Protein AF-A0A3N0ADJ3-F1 (afdb_monomer_lite)

Structure (mmCIF, N/CA/C/O backbone):
data_AF-A0A3N0ADJ3-F1
#
_entry.id   AF-A0A3N0ADJ3-F1
#
loop_
_atom_site.group_PDB
_atom_site.id
_atom_site.type_symbol
_atom_site.label_atom_id
_atom_site.label_alt_id
_atom_site.label_comp_id
_atom_site.label_asym_id
_atom_site.label_entity_id
_atom_site.label_seq_id
_atom_site.pdbx_PDB_ins_code
_atom_site.Cartn_x
_atom_site.Cartn_y
_atom_site.Cartn_z
_atom_site.occupancy
_atom_site.B_iso_or_equiv
_atom_site.auth_seq_id
_atom_site.auth_comp_id
_atom_site.auth_asym_id
_atom_site.auth_atom_id
_atom_site.pdbx_PDB_model_num
ATOM 1 N N . MET A 1 1 ? 18.148 21.938 -21.156 1.00 48.84 1 MET A N 1
ATOM 2 C CA . MET A 1 1 ? 16.772 21.706 -21.644 1.00 48.84 1 MET A CA 1
ATOM 3 C C . MET A 1 1 ? 16.059 20.821 -20.636 1.00 48.84 1 MET A C 1
ATOM 5 O O . MET A 1 1 ? 16.667 19.831 -20.240 1.00 48.84 1 MET A O 1
ATOM 9 N N . PRO A 1 2 ? 14.859 21.181 -20.150 1.00 51.84 2 PRO A N 1
ATOM 10 C CA . PRO A 1 2 ? 14.118 20.318 -19.236 1.00 51.84 2 PRO A CA 1
ATOM 11 C C . PRO A 1 2 ? 13.759 19.020 -19.970 1.00 51.84 2 PRO A C 1
ATOM 13 O O . PRO A 1 2 ? 13.220 19.065 -21.076 1.00 51.84 2 PRO A O 1
ATOM 16 N N . LYS A 1 3 ? 14.120 17.867 -19.395 1.00 47.81 3 LYS A N 1
ATOM 17 C CA . LYS A 1 3 ? 13.687 16.561 -19.908 1.00 47.81 3 LYS A CA 1
ATOM 18 C C . LYS A 1 3 ? 12.155 16.542 -19.921 1.00 47.81 3 LYS A C 1
ATOM 20 O O . LYS A 1 3 ? 11.534 17.017 -18.972 1.00 47.81 3 LYS A O 1
ATOM 25 N N . SER A 1 4 ? 11.553 16.027 -20.992 1.00 62.50 4 SER A N 1
ATOM 26 C CA . SER A 1 4 ? 10.092 15.911 -21.078 1.00 62.50 4 SER A CA 1
ATOM 27 C C . SER A 1 4 ? 9.553 15.060 -19.916 1.00 62.50 4 SER A C 1
ATOM 29 O O . SER A 1 4 ? 10.235 14.132 -19.476 1.00 62.50 4 SER A O 1
ATOM 31 N N . GLU A 1 5 ? 8.337 15.328 -19.426 1.00 53.88 5 GLU A N 1
ATOM 32 C CA . GLU A 1 5 ? 7.697 14.509 -18.375 1.00 53.88 5 GLU A CA 1
ATOM 33 C C . GLU A 1 5 ? 7.665 13.013 -18.732 1.00 53.88 5 GLU A C 1
ATOM 35 O O . GLU A 1 5 ? 7.802 12.160 -17.857 1.00 53.88 5 GLU A O 1
ATOM 40 N N . ALA A 1 6 ? 7.544 12.682 -20.021 1.00 53.56 6 ALA A N 1
ATOM 41 C CA . ALA A 1 6 ? 7.601 11.308 -20.514 1.00 53.56 6 ALA A CA 1
ATOM 42 C C . ALA A 1 6 ? 8.984 10.662 -20.305 1.00 53.56 6 ALA A C 1
ATOM 44 O O . ALA A 1 6 ? 9.075 9.479 -19.987 1.00 53.56 6 ALA A O 1
ATOM 45 N N . THR A 1 7 ? 10.064 11.438 -20.426 1.00 52.44 7 THR A N 1
ATOM 46 C CA . THR A 1 7 ? 11.433 10.978 -20.150 1.00 52.44 7 THR A CA 1
ATOM 47 C C . THR A 1 7 ? 11.652 10.743 -18.652 1.00 52.44 7 THR A C 1
ATOM 49 O O . THR A 1 7 ? 12.315 9.780 -18.287 1.00 52.44 7 THR A O 1
ATOM 52 N N . LEU A 1 8 ? 11.052 11.565 -17.782 1.00 51.47 8 LEU A N 1
ATOM 53 C CA . LEU A 1 8 ? 11.139 11.404 -16.323 1.00 51.47 8 LEU A CA 1
ATOM 54 C C . LEU A 1 8 ? 10.333 10.203 -15.806 1.00 51.47 8 LEU A C 1
ATOM 56 O O . LEU A 1 8 ? 10.798 9.506 -14.909 1.00 51.47 8 LEU A O 1
ATOM 60 N N . ARG A 1 9 ? 9.172 9.896 -16.401 1.00 51.09 9 ARG A N 1
ATOM 61 C CA . ARG A 1 9 ? 8.432 8.654 -16.093 1.00 51.09 9 ARG A CA 1
ATOM 62 C C . ARG A 1 9 ? 9.225 7.397 -16.452 1.00 51.09 9 ARG A C 1
ATOM 64 O O . ARG A 1 9 ? 9.078 6.383 -15.785 1.00 51.09 9 ARG A O 1
ATOM 71 N N . ASN A 1 10 ? 10.086 7.477 -17.466 1.00 49.97 10 ASN A N 1
ATOM 72 C CA . ASN A 1 10 ? 10.993 6.391 -17.839 1.00 49.97 10 ASN A CA 1
ATOM 73 C C . ASN A 1 10 ? 12.159 6.213 -16.840 1.00 49.97 10 ASN A C 1
ATOM 75 O O . ASN A 1 10 ? 12.770 5.150 -16.806 1.00 49.97 10 ASN A O 1
ATOM 79 N N . GLU A 1 11 ? 12.455 7.231 -16.021 1.00 54.19 11 GLU A N 1
ATOM 80 C CA . GLU A 1 11 ? 13.476 7.195 -14.958 1.00 54.19 11 GLU A CA 1
ATOM 81 C C . GLU A 1 11 ? 12.887 6.886 -13.566 1.00 54.19 11 GLU A C 1
ATOM 83 O O . GLU A 1 11 ? 13.628 6.504 -12.660 1.00 54.19 11 GLU A O 1
ATOM 88 N N . MET A 1 12 ? 11.566 7.015 -13.370 1.00 58.50 12 MET A N 1
ATOM 89 C CA . MET A 1 12 ? 10.911 6.590 -12.130 1.00 58.50 12 MET A CA 1
ATOM 90 C C . MET A 1 12 ? 10.916 5.066 -12.039 1.00 58.50 12 MET A C 1
ATOM 92 O O . MET A 1 12 ? 10.251 4.385 -12.807 1.00 58.50 12 MET A O 1
ATOM 96 N N . LEU A 1 13 ? 11.668 4.544 -11.074 1.00 72.94 13 LEU A N 1
ATOM 97 C CA . LEU A 1 13 ? 11.887 3.111 -10.874 1.00 72.94 13 LEU A CA 1
ATOM 98 C C . LEU A 1 13 ? 10.607 2.356 -10.460 1.00 72.94 13 LEU A C 1
ATOM 100 O O . LEU A 1 13 ? 10.454 1.183 -10.789 1.00 72.94 13 LEU A O 1
ATOM 104 N N . PHE A 1 14 ? 9.681 3.036 -9.776 1.00 80.75 14 PHE A N 1
ATOM 105 C CA . PHE A 1 14 ? 8.466 2.443 -9.218 1.00 80.75 14 PHE A CA 1
ATOM 106 C C . PHE A 1 14 ? 7.285 3.429 -9.244 1.00 80.75 14 PHE A C 1
ATOM 108 O O . PHE A 1 14 ? 7.383 4.549 -8.728 1.00 80.75 14 PHE A O 1
ATOM 115 N N . ASP A 1 15 ? 6.158 3.015 -9.823 1.00 88.25 15 ASP A N 1
ATOM 116 C CA . ASP A 1 15 ? 4.937 3.813 -9.948 1.00 88.25 15 ASP A CA 1
ATOM 117 C C . ASP A 1 15 ? 4.131 3.807 -8.637 1.00 88.25 15 ASP A C 1
ATOM 119 O O . ASP A 1 15 ? 3.282 2.954 -8.366 1.00 88.25 15 ASP A O 1
ATOM 123 N N . SER A 1 16 ? 4.408 4.805 -7.796 1.00 89.88 16 SER A N 1
ATOM 124 C CA . SER A 1 16 ? 3.718 4.985 -6.512 1.00 89.88 16 SER A CA 1
ATOM 125 C C . SER A 1 16 ? 2.246 5.386 -6.671 1.00 89.88 16 SER A C 1
ATOM 127 O O . SER A 1 16 ? 1.451 5.157 -5.759 1.00 89.88 16 SER A O 1
ATOM 129 N N . GLU A 1 17 ? 1.862 5.987 -7.801 1.00 91.81 17 GLU A N 1
ATOM 130 C CA . GLU A 1 17 ? 0.472 6.365 -8.067 1.00 91.81 17 GLU A CA 1
ATOM 131 C C . GLU A 1 17 ? -0.366 5.127 -8.398 1.00 91.81 17 GLU A C 1
ATOM 133 O O . GLU A 1 17 ? -1.450 4.950 -7.829 1.00 91.81 17 GLU A O 1
ATOM 138 N N . MET A 1 18 ? 0.173 4.227 -9.225 1.00 91.38 18 MET A N 1
ATOM 139 C CA . MET A 1 18 ? -0.426 2.922 -9.507 1.00 91.38 18 MET A CA 1
ATOM 140 C C . MET A 1 18 ? -0.582 2.089 -8.232 1.00 91.38 18 MET A C 1
ATOM 142 O O . MET A 1 18 ? -1.676 1.581 -7.954 1.00 91.38 18 MET A O 1
ATOM 146 N N . LEU A 1 19 ? 0.468 2.008 -7.404 1.00 93.25 19 LEU A N 1
ATOM 147 C CA . LEU A 1 19 ? 0.391 1.313 -6.119 1.00 93.25 19 LEU A CA 1
ATOM 148 C C . LEU A 1 19 ? -0.714 1.907 -5.236 1.00 93.25 19 LEU A C 1
ATOM 150 O O . LEU A 1 19 ? -1.562 1.178 -4.721 1.00 93.25 19 LEU A O 1
ATOM 154 N N . GLY A 1 20 ? -0.737 3.233 -5.085 1.00 95.38 20 GLY A N 1
ATOM 155 C CA . GLY A 1 20 ? -1.738 3.918 -4.272 1.00 95.38 20 GLY A CA 1
ATOM 156 C C . GLY A 1 20 ? -3.172 3.656 -4.748 1.00 95.38 20 GLY A C 1
ATOM 157 O O . GLY A 1 20 ? -4.076 3.456 -3.931 1.00 95.38 20 GLY A O 1
ATOM 158 N N . MET A 1 21 ? -3.385 3.584 -6.066 1.00 94.88 21 MET A N 1
ATOM 159 C CA . MET A 1 21 ? -4.673 3.229 -6.662 1.00 94.88 21 MET A CA 1
ATOM 160 C C . MET A 1 21 ? -5.097 1.799 -6.309 1.00 94.88 21 MET A C 1
ATOM 162 O O . MET A 1 21 ? -6.244 1.589 -5.902 1.00 94.88 21 MET A O 1
ATOM 166 N N . LYS A 1 22 ? -4.179 0.832 -6.418 1.00 93.38 22 LYS A N 1
ATOM 167 C CA . LYS A 1 22 ? -4.421 -0.574 -6.062 1.00 93.38 22 LYS A CA 1
ATOM 168 C C . LYS A 1 22 ? -4.746 -0.738 -4.581 1.00 93.38 22 LYS A C 1
ATOM 170 O O . LYS A 1 22 ? -5.745 -1.375 -4.256 1.00 93.38 22 LYS A O 1
ATOM 175 N N . LEU A 1 23 ? -3.973 -0.105 -3.697 1.00 95.31 23 LEU A N 1
ATOM 176 C CA . LEU A 1 23 ? -4.223 -0.132 -2.253 1.00 95.31 23 LEU A CA 1
ATOM 177 C C . LEU A 1 23 ? -5.592 0.459 -1.908 1.00 95.31 23 LEU A C 1
ATOM 179 O O . LEU A 1 23 ? -6.361 -0.155 -1.173 1.00 95.31 23 LEU A O 1
ATOM 183 N N . ARG A 1 24 ? -5.948 1.603 -2.505 1.00 96.25 24 ARG A N 1
ATOM 184 C CA . ARG A 1 24 ? -7.258 2.227 -2.284 1.00 96.25 24 ARG A CA 1
ATOM 185 C C . ARG A 1 24 ? -8.407 1.353 -2.780 1.00 96.25 24 ARG A C 1
ATOM 187 O O . ARG A 1 24 ? -9.466 1.331 -2.154 1.00 96.25 24 ARG A O 1
ATOM 194 N N . ARG A 1 25 ? -8.232 0.670 -3.914 1.00 94.50 25 ARG A N 1
ATOM 195 C CA . ARG A 1 25 ? -9.222 -0.283 -4.429 1.00 94.50 25 ARG A CA 1
ATOM 196 C C . ARG A 1 25 ? -9.393 -1.450 -3.459 1.00 94.50 25 ARG A C 1
ATOM 198 O O . ARG A 1 25 ? -10.507 -1.660 -3.002 1.00 94.50 25 ARG A O 1
ATOM 205 N N . ALA A 1 26 ? -8.300 -2.103 -3.068 1.00 93.62 26 ALA A N 1
ATOM 206 C CA . ALA A 1 26 ? -8.329 -3.215 -2.120 1.00 93.62 26 ALA A CA 1
ATOM 207 C C . ALA A 1 26 ? -8.986 -2.819 -0.786 1.00 93.62 26 ALA A C 1
ATOM 209 O O . ALA A 1 26 ? -9.843 -3.530 -0.269 1.00 93.62 26 ALA A O 1
ATOM 210 N N . ARG A 1 27 ? -8.673 -1.623 -0.274 1.00 95.56 27 ARG A N 1
ATOM 211 C CA . ARG A 1 27 ? -9.324 -1.063 0.913 1.00 95.56 27 ARG A CA 1
ATOM 212 C C . ARG A 1 27 ? -10.849 -0.956 0.752 1.00 95.56 27 ARG A C 1
ATOM 214 O O . ARG A 1 27 ? -11.588 -1.320 1.664 1.00 95.56 27 ARG A O 1
ATOM 221 N N . ARG A 1 28 ? -11.332 -0.446 -0.387 1.00 95.81 28 ARG A N 1
ATOM 222 C CA . ARG A 1 28 ? -12.777 -0.335 -0.665 1.00 95.81 28 ARG A CA 1
ATOM 223 C C . ARG A 1 28 ? -13.441 -1.699 -0.807 1.00 95.81 28 ARG A C 1
ATOM 225 O O . ARG A 1 28 ? -14.552 -1.857 -0.313 1.00 95.81 28 ARG A O 1
ATOM 232 N N . ASP A 1 29 ? -12.760 -2.655 -1.429 1.00 94.69 29 ASP A N 1
ATOM 233 C CA . ASP A 1 29 ? -13.254 -4.024 -1.602 1.00 94.69 29 ASP A CA 1
ATOM 234 C C . ASP A 1 29 ? -13.421 -4.734 -0.240 1.00 94.69 29 ASP A C 1
ATOM 236 O O . ASP A 1 29 ? -14.311 -5.563 -0.073 1.00 94.69 29 ASP A O 1
ATOM 240 N N . LEU A 1 30 ? -12.643 -4.328 0.771 1.00 94.56 30 LEU A N 1
ATOM 241 C CA . LEU A 1 30 ? -12.779 -4.755 2.170 1.00 94.56 30 LEU A CA 1
ATOM 242 C C . LEU A 1 30 ? -13.837 -3.975 2.974 1.00 94.56 30 LEU A C 1
ATOM 244 O O . LEU A 1 30 ? -13.993 -4.209 4.171 1.00 94.56 30 LEU A O 1
ATOM 248 N N . GLY A 1 31 ? -14.544 -3.021 2.363 1.00 96.94 31 GLY A N 1
ATOM 249 C CA . GLY A 1 31 ? -15.553 -2.197 3.042 1.00 96.94 31 GLY A CA 1
ATOM 250 C C . GLY A 1 31 ? -14.986 -1.108 3.964 1.00 96.94 31 GLY A C 1
ATOM 251 O O . GLY A 1 31 ? -15.735 -0.473 4.707 1.00 96.94 31 GLY A O 1
ATOM 252 N N . LEU A 1 32 ? -13.678 -0.846 3.915 1.00 97.31 32 LEU A N 1
ATOM 253 C CA . LEU A 1 32 ? -13.007 0.140 4.764 1.00 97.31 32 LEU A CA 1
ATOM 254 C C . LEU A 1 32 ? -13.135 1.535 4.135 1.00 97.31 32 LEU A C 1
ATOM 256 O O . LEU A 1 32 ? -12.336 1.940 3.289 1.00 97.31 32 LEU A O 1
ATOM 260 N N . SER A 1 33 ? -14.167 2.293 4.501 1.00 94.94 33 SER A N 1
ATOM 261 C CA . SER A 1 33 ? -14.502 3.562 3.834 1.00 94.94 33 SER A CA 1
ATOM 262 C C . SER A 1 33 ? -13.529 4.708 4.145 1.00 94.94 33 SER A C 1
ATOM 264 O O . SER A 1 33 ? -13.284 5.552 3.275 1.00 94.94 33 SER A O 1
ATOM 266 N N . THR A 1 34 ? -12.899 4.709 5.324 1.00 97.75 34 THR A N 1
ATOM 267 C CA . THR A 1 34 ? -12.002 5.781 5.795 1.00 97.75 34 THR A CA 1
ATOM 268 C C . THR A 1 34 ? -10.561 5.312 5.985 1.00 97.75 34 THR A C 1
ATOM 270 O O . THR A 1 34 ? -10.289 4.125 6.177 1.00 97.75 34 THR A O 1
ATOM 273 N N . THR A 1 35 ? -9.614 6.247 5.971 1.00 97.62 35 THR A N 1
ATOM 274 C CA . THR A 1 35 ? -8.197 5.968 6.250 1.00 97.62 35 THR A CA 1
ATOM 275 C C . THR A 1 35 ? -7.951 5.587 7.707 1.00 97.62 35 THR A C 1
ATOM 277 O O . THR A 1 35 ? -7.036 4.825 8.000 1.00 97.62 35 THR A O 1
ATOM 280 N N . GLU A 1 36 ? -8.796 6.053 8.621 1.00 98.25 36 GLU A N 1
ATOM 281 C CA . GLU A 1 36 ? -8.796 5.683 10.037 1.00 98.25 36 GLU A CA 1
ATOM 282 C C . GLU A 1 36 ? -9.195 4.214 10.203 1.00 98.25 36 GLU A C 1
ATOM 284 O O . GLU A 1 36 ? -8.492 3.462 10.875 1.00 98.25 36 GLU A O 1
ATOM 289 N N . SER A 1 37 ? -10.266 3.778 9.525 1.00 98.00 37 SER A N 1
ATOM 290 C CA . SER A 1 37 ? -10.682 2.367 9.533 1.00 98.00 37 SER A CA 1
ATOM 291 C C . SER A 1 37 ? -9.606 1.457 8.941 1.00 98.00 37 SER A C 1
ATOM 293 O O . SER A 1 37 ? -9.348 0.375 9.458 1.00 98.00 37 SER A O 1
ATOM 295 N N . ALA A 1 38 ? -8.907 1.931 7.909 1.00 98.06 38 ALA A N 1
ATOM 296 C CA . ALA A 1 38 ? -7.805 1.215 7.287 1.00 98.06 38 ALA A CA 1
ATOM 297 C C . ALA A 1 38 ? -6.590 1.085 8.205 1.00 98.06 38 ALA A C 1
ATOM 299 O O . ALA A 1 38 ? -6.018 0.007 8.314 1.00 98.06 38 ALA A O 1
ATOM 300 N N . SER A 1 39 ? -6.212 2.178 8.865 1.00 98.44 39 SER A N 1
ATOM 301 C CA . SER A 1 39 ? -5.126 2.214 9.844 1.00 98.44 39 SER A CA 1
ATOM 302 C C . SER A 1 39 ? -5.377 1.224 10.988 1.00 98.44 39 SER A C 1
ATOM 304 O O . SER A 1 39 ? -4.514 0.395 11.282 1.00 98.44 39 SER A O 1
ATOM 306 N N . ALA A 1 40 ? -6.583 1.246 11.564 1.00 98.19 40 ALA A N 1
ATOM 307 C CA . ALA A 1 40 ? -6.988 0.314 12.613 1.00 98.19 40 ALA A CA 1
ATOM 308 C C . ALA A 1 40 ? -6.967 -1.143 12.125 1.00 98.19 40 ALA A C 1
ATOM 310 O O . ALA A 1 40 ? -6.420 -2.012 12.800 1.00 98.19 40 ALA A O 1
ATOM 311 N N . TYR A 1 41 ? -7.493 -1.396 10.926 1.00 97.56 41 TYR A N 1
ATOM 312 C CA . TYR A 1 41 ? -7.526 -2.732 10.336 1.00 97.56 41 TYR A CA 1
ATOM 313 C C . TYR A 1 41 ? -6.122 -3.291 10.056 1.00 97.56 41 TYR A C 1
ATOM 315 O O . TYR A 1 41 ? -5.847 -4.458 10.328 1.00 97.56 41 TYR A O 1
ATOM 323 N N . ILE A 1 42 ? -5.196 -2.462 9.560 1.00 97.62 42 ILE A N 1
ATOM 324 C CA . ILE A 1 42 ? -3.796 -2.864 9.360 1.00 97.62 42 ILE A CA 1
ATOM 325 C C . ILE A 1 42 ? -3.158 -3.250 10.696 1.00 97.62 42 ILE A C 1
ATOM 327 O O . ILE A 1 42 ? -2.509 -4.295 10.777 1.00 97.62 42 ILE A O 1
ATOM 331 N N . PHE A 1 43 ? -3.369 -2.450 11.744 1.00 98.00 43 PHE A N 1
ATOM 332 C CA . PHE A 1 43 ? -2.863 -2.763 13.077 1.00 98.00 43 PHE A CA 1
ATOM 333 C C . PHE A 1 43 ? -3.440 -4.080 13.608 1.00 98.00 43 PHE A C 1
ATOM 335 O O . PHE A 1 43 ? -2.682 -4.933 14.058 1.00 98.00 43 PHE A O 1
ATOM 342 N N . GLU A 1 44 ? -4.749 -4.297 13.485 1.00 96.94 44 GLU A N 1
ATOM 343 C CA . GLU A 1 44 ? -5.399 -5.541 13.913 1.00 96.94 44 GLU A CA 1
ATOM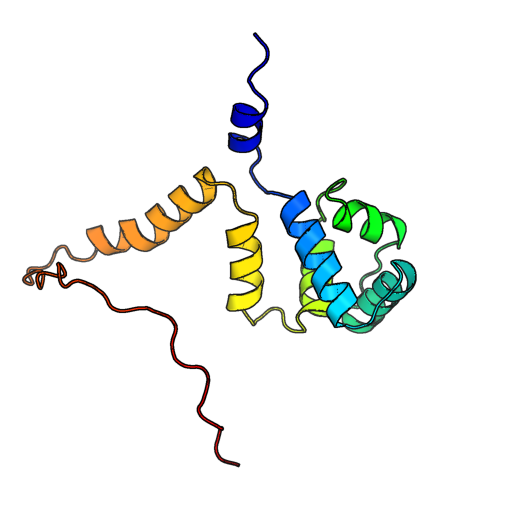 344 C C . GLU A 1 44 ? -4.819 -6.774 13.201 1.00 96.94 44 GLU A C 1
ATOM 346 O O . GLU A 1 44 ? -4.581 -7.805 13.827 1.00 96.94 44 GLU A O 1
ATOM 351 N N . LYS A 1 45 ? -4.552 -6.672 11.893 1.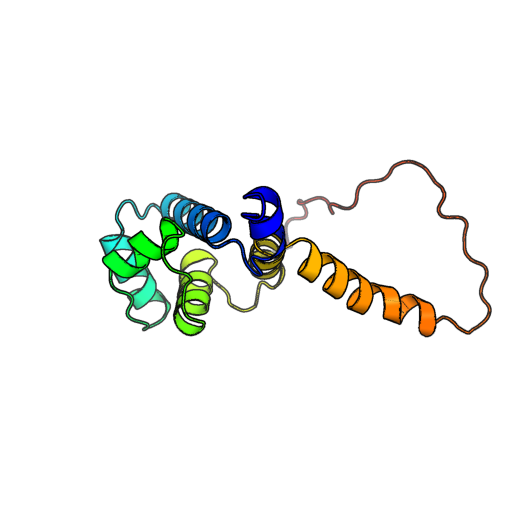00 95.00 45 LYS A N 1
ATOM 352 C CA . LYS A 1 45 ? -4.044 -7.796 11.092 1.00 95.00 45 LYS A CA 1
ATOM 353 C C . LYS A 1 45 ? -2.552 -8.058 11.244 1.00 95.00 45 LYS A C 1
ATOM 355 O O . LYS A 1 45 ? -2.123 -9.183 11.006 1.00 95.00 45 LYS A O 1
ATOM 360 N N . THR A 1 46 ? -1.758 -7.042 11.572 1.00 95.88 46 THR A N 1
ATOM 361 C CA . THR A 1 46 ? -0.290 -7.125 11.449 1.00 95.88 46 THR A CA 1
ATOM 362 C C . THR A 1 46 ? 0.474 -6.728 12.709 1.00 95.88 46 THR A C 1
ATOM 364 O O . THR A 1 46 ? 1.672 -6.980 12.794 1.00 95.88 46 THR A O 1
ATOM 367 N N . GLY A 1 47 ? -0.179 -6.074 13.673 1.00 96.94 47 GLY A N 1
ATOM 368 C CA . GLY A 1 47 ? 0.463 -5.419 14.815 1.00 96.94 47 GLY A CA 1
ATOM 369 C C . GLY A 1 47 ? 1.266 -4.164 14.449 1.00 96.94 47 GLY A C 1
ATOM 370 O O . GLY A 1 47 ? 1.854 -3.537 15.329 1.00 96.94 47 GLY A O 1
ATOM 371 N N . TYR A 1 48 ? 1.311 -3.780 13.168 1.00 97.44 48 TYR A N 1
ATOM 372 C CA . TYR A 1 48 ? 2.090 -2.643 12.692 1.00 97.44 48 TYR A CA 1
ATOM 373 C C . TYR A 1 48 ? 1.248 -1.365 12.645 1.00 97.44 48 TYR A C 1
ATOM 375 O O . TYR A 1 48 ? 0.177 -1.318 12.039 1.00 97.44 48 TYR A O 1
ATOM 383 N N . THR A 1 49 ? 1.756 -0.301 13.265 1.00 97.88 49 THR A N 1
ATOM 384 C CA . THR A 1 49 ? 1.070 0.993 13.328 1.00 97.88 49 THR A CA 1
ATOM 385 C C . THR A 1 49 ? 1.411 1.858 12.118 1.00 97.88 49 THR A C 1
ATOM 387 O O . THR A 1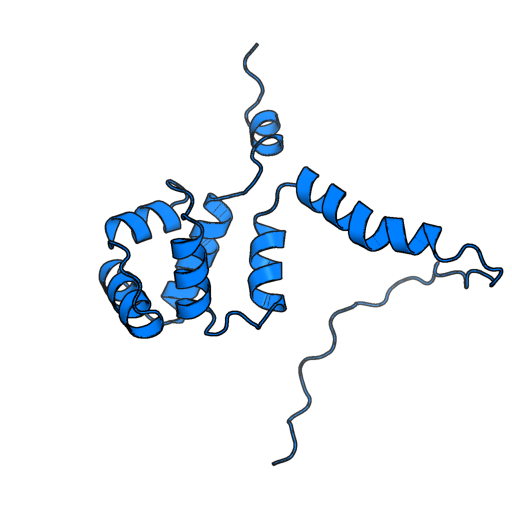 49 ? 2.564 2.236 11.911 1.00 97.88 49 THR A O 1
ATOM 390 N N . ILE A 1 50 ? 0.386 2.249 11.359 1.00 97.69 50 ILE A N 1
ATOM 391 C CA . ILE A 1 50 ? 0.472 3.242 10.279 1.00 97.69 50 ILE A CA 1
ATOM 392 C C . ILE A 1 50 ? -0.542 4.340 10.576 1.00 97.69 50 ILE A C 1
ATOM 394 O O . ILE A 1 50 ? -1.708 4.033 10.803 1.00 97.69 50 ILE A O 1
ATOM 398 N N . SER A 1 51 ? -0.136 5.613 10.573 1.00 98.25 51 SER A N 1
ATOM 399 C CA . SER A 1 51 ? -1.080 6.720 10.776 1.00 98.25 51 SER A CA 1
ATOM 400 C C . SER A 1 51 ? -2.059 6.841 9.604 1.00 98.25 51 SER A C 1
ATOM 402 O O . SER A 1 51 ? -1.701 6.559 8.459 1.00 98.25 51 SER A O 1
ATOM 404 N N . SER A 1 52 ? -3.286 7.304 9.858 1.00 98.00 52 SER A N 1
ATOM 405 C CA . SER A 1 52 ? -4.279 7.494 8.790 1.00 98.00 52 SER A CA 1
ATOM 406 C C . SER A 1 52 ? -3.812 8.493 7.722 1.00 98.00 52 SER A C 1
ATOM 408 O O . SER A 1 52 ? -4.040 8.270 6.536 1.00 98.00 52 SER A O 1
ATOM 410 N N . ASP A 1 53 ? -3.064 9.530 8.111 1.00 98.31 53 ASP A N 1
ATOM 411 C CA . ASP A 1 53 ? -2.415 10.460 7.179 1.00 98.31 53 ASP A CA 1
ATOM 412 C C . ASP A 1 53 ? -1.356 9.775 6.293 1.00 98.31 53 ASP A C 1
ATOM 414 O O . ASP A 1 53 ? -1.282 10.041 5.092 1.00 98.31 53 ASP A O 1
ATOM 418 N N . ALA A 1 54 ? -0.562 8.849 6.844 1.00 98.06 54 ALA A N 1
ATOM 419 C CA . ALA A 1 54 ? 0.381 8.074 6.041 1.00 98.06 54 ALA A CA 1
ATOM 420 C C . ALA A 1 54 ? -0.358 7.162 5.051 1.00 98.06 54 ALA A C 1
ATOM 422 O O . ALA A 1 54 ? 0.003 7.138 3.875 1.00 98.06 54 ALA A O 1
ATOM 423 N N . VAL A 1 55 ? -1.432 6.485 5.486 1.00 98.06 55 VAL A N 1
ATOM 424 C CA . VAL A 1 55 ? -2.303 5.707 4.585 1.00 98.06 55 VAL A CA 1
ATOM 425 C C . VAL A 1 55 ? -2.835 6.601 3.464 1.00 98.06 55 VAL A C 1
ATOM 427 O O . VAL A 1 55 ? -2.707 6.255 2.293 1.00 98.06 55 VAL A O 1
ATOM 430 N N . TYR A 1 56 ? -3.358 7.784 3.795 1.00 98.12 56 TYR A N 1
ATOM 431 C CA . TYR A 1 56 ? -3.863 8.743 2.815 1.00 98.12 56 TYR A CA 1
ATOM 432 C C . TYR A 1 56 ? -2.796 9.151 1.789 1.00 98.12 56 TYR A C 1
ATOM 434 O O . TYR A 1 56 ? -3.033 9.082 0.580 1.00 98.12 56 TYR A O 1
ATOM 442 N N . ARG A 1 57 ? -1.607 9.562 2.245 1.00 98.12 57 ARG A N 1
ATOM 443 C CA . ARG A 1 57 ? -0.519 10.007 1.359 1.00 98.12 57 ARG A CA 1
ATOM 444 C C . ARG A 1 57 ? -0.014 8.889 0.452 1.00 98.12 57 ARG A C 1
ATOM 446 O O . ARG A 1 57 ? 0.225 9.151 -0.729 1.00 98.12 57 ARG A O 1
ATOM 453 N N . ILE A 1 58 ? 0.094 7.669 0.975 1.00 97.56 58 ILE A N 1
ATOM 454 C CA . ILE A 1 58 ? 0.485 6.480 0.207 1.00 97.56 58 ILE A CA 1
ATOM 455 C C . ILE A 1 58 ? -0.579 6.148 -0.839 1.00 97.56 58 ILE A C 1
ATOM 457 O O . ILE A 1 58 ? -0.268 6.041 -2.022 1.00 97.56 58 ILE A O 1
ATOM 461 N N . GLU A 1 59 ? -1.857 6.099 -0.457 1.00 97.00 59 GLU A N 1
ATOM 462 C CA . GLU A 1 59 ? -2.950 5.841 -1.400 1.00 97.00 59 GLU A CA 1
ATOM 463 C C . GLU A 1 59 ? -3.057 6.900 -2.501 1.00 97.00 59 GLU A C 1
ATOM 465 O O . GLU A 1 59 ? -3.546 6.609 -3.591 1.00 97.00 59 GLU A O 1
ATOM 470 N N . ARG A 1 60 ? -2.654 8.148 -2.242 1.00 96.56 60 ARG A N 1
ATOM 471 C CA . ARG A 1 60 ? -2.621 9.234 -3.238 1.00 96.56 60 ARG A CA 1
ATOM 472 C C . ARG A 1 60 ? -1.351 9.232 -4.100 1.00 96.56 60 ARG A C 1
ATOM 474 O O . ARG A 1 60 ? -1.208 10.147 -4.908 1.00 96.56 60 ARG A O 1
ATOM 481 N N . GLY A 1 61 ? -0.432 8.284 -3.900 1.00 94.12 61 GLY A N 1
ATOM 482 C CA . GLY A 1 61 ? 0.866 8.248 -4.578 1.00 94.12 61 GLY A CA 1
ATOM 483 C C . GLY A 1 61 ? 1.775 9.431 -4.229 1.00 94.12 61 GLY A C 1
ATOM 484 O O . GLY A 1 61 ? 2.708 9.733 -4.964 1.00 94.12 61 GLY A O 1
ATOM 485 N N . LYS A 1 62 ? 1.491 10.150 -3.133 1.00 95.06 62 LYS A N 1
ATOM 486 C CA . LYS A 1 62 ? 2.278 11.313 -2.681 1.00 95.06 62 LYS A CA 1
ATOM 487 C C . LYS A 1 62 ? 3.484 10.914 -1.844 1.00 95.06 62 LYS A C 1
ATOM 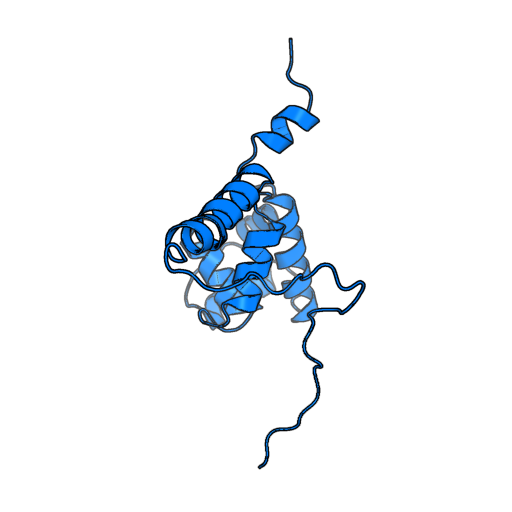489 O O . LYS A 1 62 ? 4.402 11.711 -1.686 1.00 95.06 62 LYS A O 1
ATOM 494 N N . GLN A 1 63 ? 3.460 9.702 -1.305 1.00 93.19 63 GLN A N 1
ATOM 495 C CA . GLN A 1 63 ? 4.537 9.122 -0.526 1.00 93.19 63 GLN A CA 1
ATOM 496 C C . GLN A 1 63 ? 4.674 7.641 -0.905 1.00 93.19 63 GLN A C 1
ATOM 498 O O . GLN A 1 63 ? 3.675 6.926 -0.835 1.00 93.19 63 GLN A O 1
ATOM 503 N N . PRO A 1 64 ? 5.872 7.152 -1.267 1.00 91.69 64 PRO A N 1
ATOM 504 C CA . PRO A 1 64 ? 6.099 5.718 -1.374 1.00 91.69 64 PRO A CA 1
ATOM 505 C C . PRO A 1 64 ? 6.056 5.084 0.028 1.00 91.69 64 PRO A C 1
ATOM 507 O O . PRO A 1 64 ? 6.555 5.686 0.987 1.00 91.69 64 PRO A O 1
ATOM 510 N N . PRO A 1 65 ? 5.476 3.884 0.189 1.00 94.38 65 PRO A N 1
ATOM 511 C CA . PRO A 1 65 ? 5.542 3.187 1.464 1.00 94.38 65 PRO A CA 1
ATOM 512 C C . PRO A 1 65 ? 6.987 2.782 1.775 1.00 94.38 65 PRO A C 1
ATOM 514 O O . PRO A 1 65 ? 7.760 2.433 0.882 1.00 94.38 65 PRO A O 1
ATOM 517 N N . SER A 1 66 ? 7.345 2.770 3.056 1.00 95.00 66 SER A N 1
ATOM 518 C CA . SER A 1 66 ? 8.531 2.039 3.499 1.00 95.00 66 SER A CA 1
ATOM 519 C C . SER A 1 66 ? 8.325 0.531 3.315 1.00 95.00 66 SER A C 1
ATOM 521 O O . SER A 1 66 ? 7.192 0.051 3.242 1.00 95.00 66 SER A O 1
ATOM 523 N N . THR A 1 67 ? 9.407 -0.248 3.290 1.00 92.06 67 THR A N 1
ATOM 524 C CA . THR A 1 67 ? 9.317 -1.711 3.163 1.00 92.06 67 THR A CA 1
ATOM 525 C C . THR A 1 67 ? 8.401 -2.353 4.222 1.00 92.06 67 THR A C 1
ATOM 527 O O . THR A 1 67 ? 7.524 -3.129 3.838 1.00 92.06 67 THR A O 1
ATOM 530 N N . PRO A 1 68 ? 8.484 -2.004 5.526 1.00 95.25 68 PRO A N 1
ATOM 531 C CA . PRO A 1 68 ? 7.537 -2.522 6.517 1.00 95.25 68 PRO A CA 1
ATOM 532 C C . PRO A 1 68 ? 6.081 -2.122 6.245 1.00 95.25 68 PRO A C 1
ATOM 534 O O . PRO A 1 68 ? 5.183 -2.943 6.410 1.00 95.25 68 PRO A O 1
ATOM 537 N N . GLN A 1 69 ? 5.836 -0.887 5.790 1.00 96.00 69 GLN A N 1
ATOM 538 C CA . GLN A 1 69 ? 4.488 -0.429 5.436 1.00 96.00 69 GLN A CA 1
ATOM 539 C C . GLN A 1 69 ? 3.924 -1.229 4.264 1.00 96.00 69 GLN A C 1
ATOM 541 O O . GLN A 1 69 ? 2.771 -1.648 4.311 1.00 96.00 69 GLN A O 1
ATOM 546 N N . PHE A 1 70 ? 4.736 -1.474 3.235 1.00 93.38 70 PHE A N 1
ATOM 547 C CA . PHE A 1 70 ? 4.337 -2.270 2.080 1.00 93.38 70 PHE A CA 1
ATOM 548 C C . PHE A 1 70 ? 3.923 -3.689 2.490 1.00 93.38 70 PHE A C 1
ATOM 550 O O . PHE A 1 70 ? 2.840 -4.138 2.116 1.00 93.38 70 PHE A O 1
ATOM 557 N N . PHE A 1 71 ? 4.718 -4.368 3.323 1.00 92.25 71 PHE A N 1
ATOM 558 C CA . PHE A 1 71 ? 4.355 -5.696 3.825 1.00 92.25 71 PHE A CA 1
ATOM 559 C C . PHE A 1 71 ? 3.109 -5.679 4.707 1.00 92.25 71 PHE A C 1
ATOM 561 O O . PHE A 1 71 ? 2.282 -6.584 4.598 1.00 92.25 71 PHE A O 1
ATOM 568 N N . ALA A 1 72 ? 2.936 -4.648 5.535 1.00 95.12 72 ALA A N 1
ATOM 569 C CA . ALA A 1 72 ? 1.739 -4.498 6.352 1.00 95.12 72 ALA A CA 1
ATOM 570 C C . ALA A 1 72 ? 0.477 -4.343 5.485 1.00 95.12 72 ALA A C 1
ATOM 572 O O . ALA A 1 72 ? -0.526 -5.006 5.745 1.00 95.12 72 ALA A O 1
ATOM 573 N N . PHE A 1 73 ? 0.537 -3.547 4.411 1.00 94.62 73 PHE A N 1
ATOM 574 C CA . PHE A 1 73 ? -0.543 -3.474 3.425 1.00 94.62 73 PHE A CA 1
ATOM 575 C C . PHE A 1 73 ? -0.789 -4.820 2.748 1.00 94.62 73 PHE A C 1
ATOM 577 O O . PHE A 1 73 ? -1.941 -5.235 2.641 1.00 94.62 73 PHE A O 1
ATOM 584 N N . CYS A 1 74 ? 0.269 -5.519 2.326 1.00 91.00 74 CYS A N 1
ATOM 585 C CA . CYS A 1 74 ? 0.117 -6.796 1.636 1.00 91.00 74 CYS A CA 1
ATOM 586 C C . CYS A 1 74 ? -0.569 -7.845 2.520 1.00 91.00 74 CYS A C 1
ATOM 588 O O . CYS A 1 74 ? -1.529 -8.492 2.104 1.00 91.00 74 CYS A O 1
ATOM 590 N N . LEU A 1 75 ? -0.123 -7.958 3.772 1.00 91.31 75 LEU A N 1
ATOM 591 C CA . LEU A 1 75 ? -0.720 -8.833 4.775 1.00 91.31 75 LEU A CA 1
ATOM 592 C C . LEU A 1 75 ? -2.169 -8.463 5.082 1.00 91.31 75 LEU A C 1
ATOM 594 O O . LEU A 1 75 ? -3.032 -9.338 5.093 1.00 91.31 75 LEU A O 1
ATOM 598 N N . ALA A 1 76 ? -2.438 -7.184 5.342 1.00 93.62 76 ALA A N 1
ATOM 599 C CA . ALA A 1 76 ? -3.765 -6.745 5.742 1.00 93.62 76 ALA A CA 1
ATOM 600 C C . ALA A 1 76 ? -4.775 -6.895 4.597 1.00 93.62 76 ALA A C 1
ATOM 602 O O . ALA A 1 76 ? -5.883 -7.382 4.822 1.00 93.62 76 ALA A O 1
ATOM 603 N N . TYR A 1 77 ? -4.411 -6.479 3.380 1.00 92.25 77 TYR A N 1
ATOM 604 C CA . TYR A 1 77 ? -5.370 -6.350 2.282 1.00 92.25 77 TYR A CA 1
ATOM 605 C C . TYR A 1 77 ? -5.516 -7.609 1.433 1.00 92.25 77 TYR A C 1
ATOM 607 O O . TYR A 1 77 ? -6.610 -7.880 0.946 1.00 92.25 77 TYR A O 1
ATOM 615 N N . PHE A 1 78 ? -4.447 -8.390 1.292 1.00 87.00 78 PHE A N 1
ATOM 616 C CA . PHE A 1 78 ? -4.431 -9.599 0.460 1.00 87.00 78 PHE A CA 1
ATOM 617 C C . PHE A 1 78 ? -4.317 -10.882 1.302 1.00 87.00 78 PHE A C 1
ATOM 619 O O . PHE A 1 78 ? -4.405 -12.000 0.801 1.00 87.00 78 PHE A O 1
ATOM 626 N N . GLY A 1 79 ? -4.176 -10.739 2.623 1.00 77.75 79 GLY A N 1
ATOM 627 C CA . GLY A 1 79 ? -4.361 -11.813 3.594 1.00 77.75 79 GLY A CA 1
ATOM 628 C C . GLY A 1 79 ? -3.218 -12.823 3.702 1.00 77.75 79 GLY A C 1
ATOM 629 O O . GLY A 1 79 ? -3.294 -13.679 4.583 1.00 77.75 79 GLY A O 1
ATOM 630 N N . ARG A 1 80 ? -2.179 -12.780 2.849 1.00 69.12 80 ARG A N 1
ATOM 631 C CA . ARG A 1 80 ? -1.033 -13.718 2.874 1.00 69.12 80 ARG A CA 1
ATOM 632 C C . ARG A 1 80 ? 0.243 -13.089 2.290 1.00 69.12 80 ARG A C 1
ATOM 634 O O . ARG A 1 80 ? 0.190 -12.506 1.217 1.00 69.12 80 ARG A O 1
ATOM 641 N N . LEU A 1 81 ? 1.401 -13.290 2.936 1.00 62.81 81 LEU A N 1
ATOM 642 C CA . LEU A 1 81 ? 2.731 -12.947 2.371 1.00 62.81 81 LEU A CA 1
ATOM 643 C C . LEU A 1 81 ? 3.173 -13.904 1.252 1.00 62.81 81 LEU A C 1
ATOM 645 O O . LEU A 1 81 ? 4.102 -13.621 0.512 1.00 62.81 81 LEU A O 1
ATOM 649 N N . ASN A 1 82 ? 2.530 -15.064 1.175 1.00 49.88 82 ASN A N 1
ATOM 650 C CA . ASN A 1 82 ? 2.937 -16.237 0.409 1.00 49.88 82 ASN A CA 1
ATOM 651 C C . ASN A 1 82 ? 1.999 -16.551 -0.771 1.00 49.88 82 ASN A C 1
ATOM 653 O O . ASN A 1 82 ? 2.175 -17.566 -1.441 1.00 49.88 82 ASN A O 1
ATOM 657 N N . ARG A 1 83 ? 1.030 -15.675 -1.077 1.00 58.62 83 ARG A N 1
ATOM 658 C CA . ARG A 1 83 ? 0.422 -15.627 -2.415 1.00 58.62 83 ARG A CA 1
ATOM 659 C C . ARG A 1 83 ? 1.304 -14.765 -3.309 1.00 58.62 83 ARG A C 1
ATOM 661 O O . ARG A 1 83 ? 1.007 -13.592 -3.518 1.00 58.62 83 ARG A O 1
ATOM 668 N N . ALA A 1 84 ? 2.379 -15.374 -3.807 1.00 59.28 84 ALA A N 1
ATOM 669 C CA . ALA A 1 84 ? 3.315 -14.741 -4.734 1.00 59.28 84 ALA A CA 1
ATOM 670 C C . ALA A 1 84 ? 2.560 -14.018 -5.863 1.00 59.28 84 ALA A C 1
ATOM 672 O O . ALA A 1 84 ? 2.689 -12.816 -6.004 1.00 59.28 84 ALA A O 1
ATOM 673 N N . VAL A 1 85 ? 1.585 -14.686 -6.491 1.00 61.31 85 VAL A N 1
ATOM 674 C CA . VAL A 1 85 ? 0.827 -14.169 -7.647 1.00 61.31 85 VAL A CA 1
ATOM 675 C C . VAL A 1 85 ? 0.213 -12.771 -7.455 1.00 61.31 85 VAL A C 1
ATOM 677 O O . VAL A 1 85 ? 0.246 -11.956 -8.374 1.00 61.31 85 VAL A O 1
ATOM 680 N N . GLU A 1 86 ? -0.375 -12.465 -6.294 1.00 70.62 86 GLU A N 1
ATOM 681 C CA . GLU A 1 86 ? -1.025 -11.161 -6.089 1.00 70.62 86 GLU A CA 1
ATOM 682 C C . GLU A 1 86 ? 0.007 -10.055 -5.832 1.00 70.62 86 GLU A C 1
ATOM 684 O O . GLU A 1 86 ? -0.121 -8.968 -6.399 1.00 70.62 86 GLU A O 1
ATOM 689 N N . ILE A 1 87 ? 1.048 -10.347 -5.043 1.00 76.56 87 ILE A N 1
ATOM 690 C CA . ILE A 1 87 ? 2.150 -9.415 -4.762 1.00 76.56 87 ILE A CA 1
ATOM 691 C C . ILE A 1 87 ? 2.982 -9.182 -6.027 1.00 76.56 87 ILE A C 1
ATOM 693 O O . ILE A 1 87 ? 3.261 -8.031 -6.355 1.00 76.56 87 ILE A O 1
ATOM 697 N N . ASP A 1 88 ? 3.286 -10.242 -6.771 1.00 80.06 88 ASP A N 1
ATOM 698 C CA . ASP A 1 88 ? 3.998 -10.202 -8.047 1.00 80.06 88 ASP A CA 1
ATOM 699 C C . ASP A 1 88 ? 3.227 -9.338 -9.044 1.00 80.06 88 ASP A C 1
ATOM 701 O O . ASP A 1 88 ? 3.797 -8.412 -9.605 1.00 80.06 88 ASP A O 1
ATOM 705 N N . SER A 1 89 ? 1.898 -9.496 -9.154 1.00 81.88 89 SER A N 1
ATOM 706 C CA . SER A 1 89 ? 1.098 -8.626 -10.033 1.00 81.88 89 SER A CA 1
ATOM 707 C C . SER A 1 89 ? 1.139 -7.148 -9.626 1.00 81.88 89 SER A C 1
ATOM 709 O O . SER A 1 89 ? 1.025 -6.257 -10.466 1.00 81.88 89 SER A O 1
ATOM 711 N N . ILE A 1 90 ? 1.261 -6.849 -8.326 1.00 85.19 90 ILE A N 1
ATOM 712 C CA . ILE A 1 90 ? 1.390 -5.469 -7.848 1.00 85.19 90 ILE A CA 1
ATOM 713 C C . ILE A 1 90 ? 2.766 -4.931 -8.226 1.00 85.19 90 ILE A C 1
ATOM 715 O O . ILE A 1 90 ? 2.849 -3.798 -8.698 1.00 85.19 90 ILE A O 1
ATOM 719 N N . ILE A 1 91 ? 3.818 -5.725 -8.031 1.00 83.50 91 ILE A N 1
ATOM 720 C CA . ILE A 1 91 ? 5.187 -5.356 -8.389 1.00 83.50 91 ILE A CA 1
ATOM 721 C C . ILE A 1 91 ? 5.285 -5.146 -9.901 1.00 83.50 91 ILE A C 1
ATOM 723 O O . ILE A 1 91 ? 5.733 -4.079 -10.310 1.00 83.50 91 ILE A O 1
ATOM 727 N N . ASP A 1 92 ? 4.783 -6.072 -10.713 1.00 83.44 92 ASP A N 1
ATOM 728 C CA . ASP A 1 92 ? 4.791 -6.002 -12.178 1.00 83.44 92 ASP A CA 1
ATOM 729 C C . ASP A 1 92 ? 4.067 -4.766 -12.706 1.00 83.44 92 ASP A C 1
ATOM 731 O O . ASP A 1 92 ? 4.579 -4.055 -13.576 1.00 83.44 92 ASP A O 1
ATOM 735 N N . ASP A 1 93 ? 2.889 -4.472 -12.156 1.00 85.94 93 ASP A N 1
ATOM 736 C CA . ASP A 1 93 ? 2.094 -3.321 -12.580 1.00 85.94 93 ASP A CA 1
ATOM 737 C C . ASP A 1 93 ? 2.716 -1.988 -12.143 1.00 85.94 93 ASP A C 1
ATOM 739 O O . ASP A 1 93 ? 2.481 -0.961 -12.782 1.00 85.94 93 ASP A O 1
ATOM 743 N N . CYS A 1 94 ? 3.499 -1.983 -11.059 1.00 86.88 94 CYS A N 1
ATOM 744 C CA . CYS A 1 94 ? 4.166 -0.782 -10.553 1.00 86.88 94 CYS A CA 1
ATOM 745 C C . CYS A 1 94 ? 5.611 -0.642 -11.057 1.00 86.88 94 CYS A C 1
ATOM 747 O O . CYS A 1 94 ? 6.200 0.434 -10.934 1.00 86.88 94 CYS A O 1
ATOM 749 N N . ALA A 1 95 ? 6.205 -1.695 -11.615 1.00 84.88 95 ALA A N 1
ATOM 750 C CA . ALA A 1 95 ? 7.571 -1.686 -12.104 1.00 84.88 95 ALA A CA 1
ATOM 751 C C . ALA A 1 95 ? 7.682 -0.890 -13.408 1.00 84.88 95 ALA A C 1
ATOM 753 O O . ALA A 1 95 ? 6.917 -1.054 -14.372 1.00 84.88 95 ALA A O 1
ATOM 754 N N . CYS A 1 96 ? 8.701 -0.036 -13.477 1.00 80.69 96 CYS A N 1
ATOM 755 C CA . CYS A 1 96 ? 8.992 0.672 -14.711 1.00 80.69 96 CYS A CA 1
ATOM 756 C C . CYS A 1 96 ? 9.382 -0.309 -15.824 1.00 80.69 96 CYS A C 1
ATOM 758 O O . CYS A 1 96 ? 9.802 -1.445 -15.583 1.00 80.69 96 CYS A O 1
ATOM 760 N N . LYS A 1 97 ? 9.248 0.133 -17.078 1.00 75.06 97 LYS A N 1
ATOM 761 C CA . LYS A 1 97 ? 9.567 -0.699 -18.246 1.00 75.06 97 LYS A CA 1
ATOM 762 C C . LYS A 1 97 ? 10.998 -1.251 -18.179 1.00 75.06 97 LYS A C 1
ATOM 764 O O . LYS A 1 97 ? 11.191 -2.429 -18.439 1.00 75.06 97 LYS A O 1
ATOM 769 N N . ALA A 1 98 ? 11.961 -0.441 -17.740 1.00 77.44 98 ALA A N 1
ATOM 770 C CA . ALA A 1 98 ? 13.358 -0.854 -17.624 1.00 77.44 98 ALA A CA 1
ATOM 771 C C . ALA A 1 98 ? 13.589 -1.964 -16.581 1.00 77.44 98 ALA A C 1
ATOM 773 O O . ALA A 1 98 ? 14.491 -2.780 -16.748 1.00 77.44 98 ALA A O 1
ATOM 774 N N . TRP A 1 99 ? 12.811 -1.998 -15.494 1.00 80.56 99 TRP A N 1
ATOM 775 C CA . TRP A 1 99 ? 12.894 -3.070 -14.496 1.00 80.56 99 TRP A CA 1
ATOM 776 C C . TRP A 1 99 ? 12.271 -4.354 -15.013 1.00 80.56 99 TRP A C 1
ATOM 778 O O . TRP A 1 99 ? 12.899 -5.400 -14.908 1.00 80.56 99 TRP A O 1
ATOM 788 N N . ARG A 1 100 ? 11.108 -4.250 -15.662 1.00 78.94 100 ARG A N 1
ATOM 789 C CA . ARG A 1 100 ? 10.477 -5.394 -16.325 1.00 78.94 100 ARG A CA 1
ATOM 790 C C . ARG A 1 100 ? 11.387 -5.990 -17.393 1.00 78.94 100 ARG A C 1
ATOM 792 O O . ARG A 1 100 ? 11.599 -7.187 -17.396 1.00 78.94 100 ARG A O 1
ATOM 799 N N . GLU A 1 101 ? 11.990 -5.174 -18.254 1.00 80.38 101 GLU A N 1
ATOM 800 C CA . GLU A 1 101 ? 12.921 -5.660 -19.284 1.00 80.38 101 GLU A CA 1
ATOM 801 C C . GLU A 1 101 ? 14.126 -6.406 -18.692 1.00 80.38 101 GLU A C 1
ATOM 803 O O . GLU A 1 101 ? 14.542 -7.419 -19.248 1.00 80.38 101 GLU A O 1
ATOM 808 N N . LYS A 1 102 ? 14.665 -5.941 -17.556 1.00 79.88 102 LYS A N 1
ATOM 809 C CA . LYS A 1 102 ? 15.749 -6.638 -16.849 1.00 79.88 102 LYS A CA 1
ATOM 810 C C . LYS A 1 102 ? 15.287 -7.947 -16.225 1.00 79.88 102 LYS A C 1
ATOM 812 O O . LYS A 1 102 ? 15.984 -8.940 -16.374 1.00 79.88 102 LYS A O 1
ATOM 817 N N . ASP A 1 103 ? 14.134 -7.945 -15.565 1.00 79.12 103 ASP A N 1
ATOM 818 C CA . ASP A 1 103 ? 13.549 -9.146 -14.970 1.00 79.12 103 ASP A CA 1
ATOM 819 C C . ASP A 1 103 ? 13.276 -10.214 -16.041 1.00 79.12 103 ASP A C 1
ATOM 821 O O . ASP A 1 103 ? 13.758 -11.338 -15.933 1.00 79.12 103 ASP A O 1
ATOM 825 N N . TYR A 1 104 ? 12.661 -9.824 -17.165 1.00 73.88 104 TYR A N 1
ATOM 826 C CA . TYR A 1 104 ? 12.483 -10.694 -18.331 1.00 73.88 104 TYR A CA 1
ATOM 827 C C . TYR A 1 104 ? 13.818 -11.230 -18.870 1.00 73.88 104 TYR A C 1
ATOM 829 O O . TYR A 1 104 ? 13.918 -12.415 -19.182 1.00 73.88 104 TYR A O 1
ATOM 837 N N . ALA A 1 105 ? 14.851 -10.391 -18.985 1.00 74.56 105 ALA A N 1
ATOM 838 C CA . ALA A 1 105 ? 16.163 -10.830 -19.456 1.00 74.56 105 ALA A CA 1
ATOM 839 C C . ALA A 1 105 ? 16.849 -11.801 -18.480 1.00 74.56 105 ALA A C 1
ATOM 841 O O . ALA A 1 105 ? 17.506 -12.731 -18.928 1.00 74.56 105 ALA A O 1
ATOM 842 N N . THR A 1 106 ? 16.690 -11.628 -17.168 1.00 74.62 106 THR A N 1
ATOM 843 C CA . THR A 1 106 ? 17.238 -12.557 -16.170 1.00 74.62 106 THR A CA 1
ATOM 844 C C . THR A 1 106 ? 16.476 -13.880 -16.171 1.00 74.62 106 THR A C 1
ATOM 846 O O . THR A 1 106 ? 17.085 -14.935 -16.291 1.00 74.62 106 THR A O 1
ATOM 849 N N . VAL A 1 107 ? 15.143 -13.839 -16.124 1.00 68.88 107 VAL A N 1
ATOM 850 C CA . VAL A 1 107 ? 14.303 -15.044 -16.034 1.00 68.88 107 VAL A CA 1
ATOM 851 C C . VAL A 1 107 ? 14.342 -15.877 -17.322 1.00 68.88 107 VAL A C 1
ATOM 853 O O . VAL A 1 107 ? 14.358 -17.104 -17.258 1.00 68.88 107 VAL A O 1
ATOM 856 N N . TYR A 1 108 ? 14.375 -15.236 -18.495 1.00 61.72 108 TYR A N 1
ATOM 857 C CA . TYR A 1 108 ? 14.287 -15.926 -19.791 1.00 61.72 108 TYR A CA 1
ATOM 858 C C . TYR A 1 108 ? 15.581 -15.896 -20.615 1.00 61.72 108 TYR A C 1
ATOM 860 O O . TYR A 1 108 ? 15.725 -16.697 -21.536 1.00 61.72 108 TYR A O 1
ATOM 868 N N . GLY A 1 109 ? 16.538 -15.018 -20.301 1.00 58.34 109 GLY A N 1
ATOM 869 C CA . GLY A 1 109 ? 17.863 -15.029 -20.931 1.00 58.34 109 GLY A CA 1
ATOM 870 C C . GLY A 1 109 ? 18.724 -16.191 -20.439 1.00 58.34 109 GLY A C 1
ATOM 871 O O . GLY A 1 109 ? 19.359 -16.859 -21.253 1.00 58.34 109 GLY A O 1
ATOM 872 N N . GLU A 1 110 ? 18.654 -16.528 -19.147 1.00 52.75 110 GLU A N 1
ATOM 873 C CA . GLU A 1 110 ? 19.356 -17.687 -18.569 1.00 52.75 110 GLU A CA 1
ATOM 874 C C . GLU A 1 110 ? 18.832 -19.030 -19.122 1.00 52.75 110 GLU A C 1
ATOM 876 O O . GLU A 1 110 ? 19.600 -19.977 -19.303 1.00 52.75 110 GLU A O 1
ATOM 881 N N . ALA A 1 111 ? 17.548 -19.101 -19.501 1.00 49.22 111 ALA A N 1
ATOM 882 C CA . ALA A 1 111 ? 16.955 -20.285 -20.133 1.00 49.22 111 ALA A CA 1
ATOM 883 C C . ALA A 1 111 ? 17.540 -20.586 -21.531 1.00 49.22 111 ALA A C 1
ATOM 885 O O . ALA A 1 111 ? 17.540 -21.740 -21.970 1.00 49.22 111 ALA A O 1
ATOM 886 N N . SER A 1 112 ? 18.071 -19.568 -22.220 1.00 47.12 112 SER A N 1
ATOM 887 C CA . SER A 1 112 ? 18.684 -19.714 -23.548 1.00 47.12 112 SER A CA 1
ATOM 888 C C . SER A 1 112 ? 20.155 -20.143 -23.514 1.00 47.12 112 SER A C 1
ATOM 890 O O . SER A 1 112 ? 20.646 -20.709 -24.487 1.00 47.12 112 SER A O 1
ATOM 892 N N . GLU A 1 113 ? 20.854 -19.950 -22.391 1.00 47.97 113 GLU A N 1
ATOM 893 C CA . GLU A 1 113 ? 22.254 -20.375 -22.235 1.00 47.97 113 GLU A CA 1
ATOM 894 C C . GLU A 1 113 ? 22.384 -21.79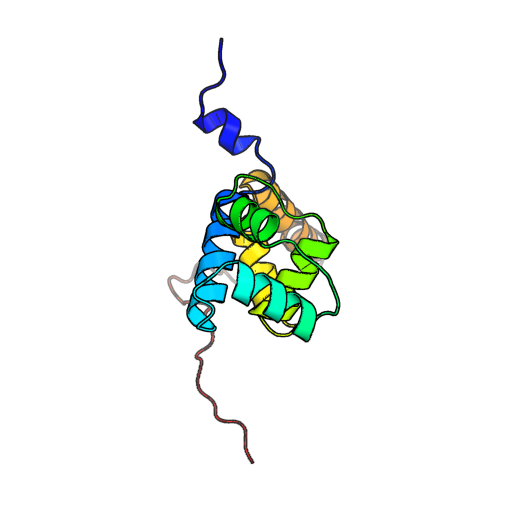2 -21.646 1.00 47.97 113 GLU A C 1
ATOM 896 O O . GLU A 1 113 ? 23.389 -22.466 -21.868 1.00 47.97 113 GLU A O 1
ATOM 901 N N . GLN A 1 114 ? 21.356 -22.299 -20.954 1.00 47.16 114 GLN A N 1
ATOM 902 C CA . GLN A 1 114 ? 21.340 -23.668 -20.409 1.00 47.16 114 GLN A CA 1
ATOM 903 C C . GLN A 1 114 ? 20.848 -24.748 -21.385 1.00 47.16 114 GLN A C 1
ATOM 905 O O . GLN A 1 114 ? 20.965 -25.935 -21.087 1.00 47.16 114 GLN A O 1
ATOM 910 N N . THR A 1 115 ? 20.369 -24.376 -22.573 1.00 45.62 115 THR A N 1
ATOM 911 C CA . THR A 1 115 ? 19.990 -25.311 -23.651 1.00 45.62 115 THR A CA 1
ATOM 912 C C . THR A 1 115 ? 21.069 -25.434 -24.735 1.00 45.62 115 THR A C 1
ATOM 914 O O . THR A 1 115 ? 20.787 -25.690 -25.900 1.00 45.62 115 THR A O 1
ATOM 917 N N . GLY A 1 116 ? 22.344 -25.332 -24.343 1.00 43.75 116 GLY A N 1
ATOM 918 C CA . GLY A 1 116 ? 23.502 -25.730 -25.153 1.00 43.75 116 GLY A CA 1
ATOM 919 C C . GLY A 1 116 ? 23.689 -27.252 -25.240 1.00 43.75 116 GLY A C 1
ATOM 920 O O . GLY A 1 116 ? 24.789 -27.753 -25.015 1.00 43.75 116 GLY A O 1
ATOM 921 N N . GLY A 1 117 ? 22.616 -27.991 -25.517 1.00 44.12 117 GLY A N 1
ATOM 922 C 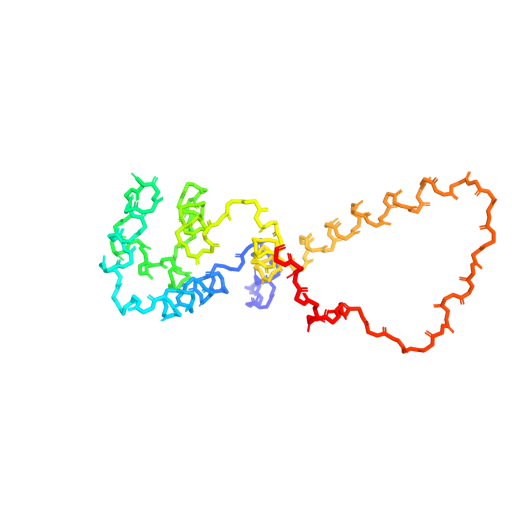CA . GLY A 1 117 ? 22.633 -29.432 -25.740 1.00 44.12 117 GLY A CA 1
ATOM 923 C C . GLY A 1 117 ? 21.581 -29.784 -26.779 1.00 44.12 117 GLY A C 1
ATOM 924 O O . GLY A 1 117 ? 20.393 -29.647 -26.506 1.00 44.12 117 GLY A O 1
ATOM 925 N N . ASP A 1 118 ? 22.049 -30.182 -27.961 1.00 48.78 118 ASP A N 1
ATOM 926 C CA . ASP A 1 118 ? 21.287 -30.535 -29.159 1.00 48.78 118 ASP A CA 1
ATOM 927 C C . ASP A 1 118 ? 19.889 -31.107 -28.873 1.00 48.78 118 ASP A C 1
ATOM 929 O O . ASP A 1 118 ? 19.718 -32.277 -28.524 1.00 48.78 118 ASP A O 1
ATOM 933 N N . SER A 1 119 ? 18.857 -30.298 -29.085 1.00 45.25 119 SER A N 1
ATOM 934 C CA . SER A 1 119 ? 17.538 -30.825 -29.403 1.00 45.25 119 SER A CA 1
ATOM 935 C C . SER A 1 119 ? 16.767 -29.810 -30.223 1.00 45.25 119 SER A C 1
ATOM 937 O O . SER A 1 119 ? 16.711 -28.626 -29.900 1.00 45.25 119 SER A O 1
ATOM 939 N N . GLU A 1 120 ? 16.243 -30.308 -31.333 1.00 41.78 120 GLU A N 1
ATOM 940 C CA . GLU A 1 120 ? 15.490 -29.598 -32.352 1.00 41.78 120 GLU A CA 1
ATOM 941 C C . GLU A 1 120 ? 14.447 -28.673 -31.720 1.00 41.78 120 GLU A C 1
ATOM 943 O O . GLU A 1 120 ? 13.589 -29.110 -30.956 1.00 41.78 120 GLU A O 1
ATOM 948 N N . ILE A 1 121 ? 14.522 -27.385 -32.052 1.00 48.59 121 ILE A N 1
ATOM 949 C CA . ILE A 1 121 ? 13.488 -26.402 -31.733 1.00 48.59 121 ILE A CA 1
ATOM 950 C C . ILE A 1 121 ? 12.200 -26.884 -32.421 1.00 48.59 121 ILE A C 1
ATOM 952 O O . ILE A 1 121 ? 12.169 -26.890 -33.656 1.00 48.59 121 ILE A O 1
ATOM 956 N N . PRO A 1 122 ? 11.129 -27.274 -31.701 1.00 40.19 122 PRO A N 1
ATOM 957 C CA . PRO A 1 122 ? 9.846 -27.397 -32.356 1.00 40.19 122 PRO A CA 1
ATOM 958 C C . PRO A 1 122 ? 9.401 -25.980 -32.704 1.00 40.19 122 PRO A C 1
ATOM 960 O O . PRO A 1 122 ? 9.330 -25.099 -31.846 1.00 40.19 122 PRO A O 1
ATOM 963 N N . ASP A 1 123 ? 9.158 -25.778 -33.992 1.00 44.66 123 ASP A N 1
ATOM 964 C CA . ASP A 1 123 ? 8.662 -24.550 -34.594 1.00 44.66 123 ASP A CA 1
ATOM 965 C C . ASP A 1 123 ? 7.372 -24.091 -33.889 1.00 44.66 123 ASP A C 1
ATOM 967 O O . ASP A 1 123 ? 6.263 -24.527 -34.200 1.00 44.66 123 ASP A O 1
ATOM 971 N N . LEU A 1 124 ? 7.515 -23.222 -32.885 1.00 43.00 124 LEU A N 1
ATOM 972 C CA . LEU A 1 124 ? 6.411 -22.549 -32.201 1.00 43.00 124 LEU A CA 1
ATOM 973 C C . LEU A 1 124 ? 6.083 -21.230 -32.909 1.00 43.00 124 LEU A C 1
ATOM 975 O O . LEU A 1 124 ? 5.886 -20.188 -32.291 1.00 43.00 124 LEU A O 1
ATOM 979 N N . CYS A 1 125 ? 5.969 -21.295 -34.233 1.00 40.75 125 CYS A N 1
ATOM 980 C CA . CYS A 1 125 ? 5.115 -20.412 -35.011 1.00 40.75 125 CYS A CA 1
ATOM 981 C C . CYS A 1 125 ? 3.769 -21.111 -35.265 1.00 40.75 125 CYS A C 1
ATOM 983 O O . CYS A 1 125 ? 3.379 -21.344 -36.406 1.00 40.75 125 CYS A O 1
ATOM 985 N N . VAL A 1 126 ? 3.022 -21.430 -34.200 1.00 39.06 126 VAL A N 1
ATOM 986 C CA . VAL A 1 126 ? 1.593 -21.758 -34.323 1.00 39.06 126 VAL A CA 1
ATOM 987 C C . VAL A 1 126 ? 0.782 -20.635 -33.697 1.00 39.06 126 VAL A C 1
ATOM 989 O O . VAL A 1 126 ? 0.844 -20.358 -32.502 1.00 39.06 126 VAL A O 1
ATOM 992 N N . ALA A 1 127 ? 0.041 -19.964 -34.570 1.00 43.19 127 ALA A N 1
ATOM 993 C CA . ALA A 1 127 ? -0.924 -18.933 -34.261 1.00 43.19 127 ALA A CA 1
ATOM 994 C C . ALA A 1 127 ? -1.875 -19.339 -33.117 1.00 43.19 127 ALA A C 1
ATOM 996 O O . ALA A 1 127 ? -2.498 -20.392 -33.169 1.00 43.19 127 ALA A O 1
ATOM 997 N N . GLY A 1 128 ? -2.036 -18.440 -32.142 1.00 47.16 128 GLY A N 1
ATOM 998 C CA . GLY A 1 128 ? -3.210 -18.345 -31.271 1.00 47.16 128 GLY A CA 1
ATOM 999 C C . GLY A 1 128 ? -3.464 -19.501 -30.298 1.00 47.16 128 GLY A C 1
ATOM 1000 O O . GLY A 1 128 ? -4.239 -20.400 -30.600 1.00 47.16 128 GLY A O 1
ATOM 1001 N N . ALA A 1 129 ? -2.976 -19.380 -29.059 1.00 35.38 129 ALA A N 1
ATOM 1002 C CA . ALA A 1 129 ? -3.665 -19.939 -27.892 1.00 35.38 129 ALA A CA 1
ATOM 1003 C C . ALA A 1 129 ? -3.336 -19.138 -26.608 1.00 35.38 129 ALA A C 1
ATOM 1005 O O . ALA A 1 129 ? -2.201 -18.686 -26.450 1.00 35.38 129 ALA A O 1
ATOM 1006 N N . PRO A 1 130 ? -4.314 -18.914 -25.707 1.00 53.38 130 PRO A N 1
ATOM 1007 C CA . PRO A 1 130 ? -4.199 -18.000 -24.572 1.00 53.38 130 PRO A CA 1
ATOM 1008 C C . PRO A 1 130 ? -3.692 -18.722 -23.314 1.00 53.38 130 PRO A C 1
ATOM 1010 O O . PRO A 1 130 ? -4.191 -19.786 -22.968 1.00 53.38 130 PRO A O 1
ATOM 1013 N N . MET A 1 131 ? -2.767 -18.120 -22.564 1.00 40.84 131 MET A N 1
ATOM 1014 C CA . MET A 1 131 ? -2.332 -18.652 -21.261 1.00 40.84 131 MET A CA 1
ATOM 1015 C C . MET A 1 131 ? -2.980 -17.874 -20.109 1.00 40.84 131 MET A C 1
ATOM 1017 O O . MET A 1 131 ? -2.342 -17.114 -19.389 1.00 40.84 131 MET A O 1
ATOM 1021 N N . ARG A 1 132 ? -4.288 -18.081 -19.929 1.00 47.75 132 ARG A N 1
ATOM 1022 C CA . ARG A 1 132 ? -4.896 -18.111 -18.592 1.00 47.75 132 ARG A CA 1
ATOM 1023 C C . ARG A 1 132 ? -5.406 -19.537 -18.388 1.00 47.75 132 ARG A C 1
ATOM 1025 O O . ARG A 1 132 ? -6.198 -19.979 -19.219 1.00 47.75 132 ARG A O 1
ATOM 1032 N N . PRO A 1 133 ? -5.004 -20.254 -17.328 1.00 44.22 133 PRO A N 1
ATOM 1033 C CA . PRO A 1 133 ? -5.685 -21.494 -16.985 1.00 44.22 133 PRO A CA 1
ATOM 1034 C C . PRO A 1 133 ? -7.141 -21.178 -16.591 1.00 44.22 133 PRO A C 1
ATOM 1036 O O . PRO A 1 133 ? -7.388 -20.128 -15.980 1.00 44.22 133 PRO A O 1
ATOM 1039 N N . PRO A 1 134 ? -8.114 -22.033 -16.954 1.00 39.12 134 PRO A N 1
ATOM 1040 C CA . PRO A 1 134 ? -9.496 -21.847 -16.548 1.00 39.12 134 PRO A CA 1
ATOM 1041 C C . PRO A 1 134 ? -9.595 -21.949 -15.024 1.00 39.12 134 PRO A C 1
ATOM 1043 O O . PRO A 1 134 ? -9.154 -22.915 -14.406 1.00 39.12 134 PRO A O 1
ATOM 1046 N N . VAL A 1 135 ? -10.167 -20.907 -14.428 1.00 57.31 135 VAL A N 1
ATOM 1047 C CA . VAL A 1 135 ? -10.723 -20.954 -13.079 1.00 57.31 135 VAL A CA 1
ATOM 1048 C C . VAL A 1 135 ? -12.000 -21.771 -13.210 1.00 57.31 135 VAL A C 1
ATOM 1050 O O . VAL A 1 135 ? -12.933 -21.251 -13.803 1.00 57.31 135 VAL A O 1
ATOM 1053 N N . ASP A 1 136 ? -11.981 -23.042 -12.805 1.00 56.25 136 ASP A N 1
ATOM 1054 C CA . ASP A 1 136 ? -13.135 -23.816 -12.309 1.00 56.25 136 ASP A CA 1
ATOM 1055 C C . ASP A 1 136 ? -12.776 -25.311 -12.236 1.00 56.25 136 ASP A C 1
ATOM 1057 O O . ASP A 1 136 ? -13.066 -26.084 -13.142 1.00 56.25 136 ASP A O 1
ATOM 1061 N N . GLU A 1 137 ? -12.192 -25.741 -11.117 1.00 50.69 137 GLU A N 1
ATOM 1062 C CA . GLU A 1 137 ? -12.438 -27.092 -10.601 1.00 50.69 137 GLU A CA 1
ATOM 1063 C C . GLU A 1 137 ? -12.694 -26.987 -9.091 1.00 50.69 137 GLU A C 1
ATOM 1065 O O . GLU A 1 137 ? -11.852 -26.454 -8.358 1.00 50.69 137 GLU A O 1
ATOM 1070 N N . PRO A 1 138 ? -13.861 -27.434 -8.592 1.00 54.31 138 PRO A N 1
ATOM 1071 C CA . PRO A 1 138 ? -14.105 -27.479 -7.162 1.00 54.31 138 PRO A CA 1
ATOM 1072 C C . PRO A 1 138 ? -13.282 -28.615 -6.547 1.00 54.31 138 PRO A C 1
ATOM 1074 O O . PRO A 1 138 ? -13.319 -29.755 -7.009 1.00 54.31 138 PRO A O 1
ATOM 1077 N N . LEU A 1 139 ? -12.550 -28.292 -5.481 1.00 54.91 139 LEU A N 1
ATOM 1078 C CA . LEU A 1 139 ? -11.811 -29.272 -4.688 1.00 54.91 139 LEU A CA 1
ATOM 1079 C C . LEU A 1 139 ? -12.789 -30.294 -4.074 1.00 54.91 139 LEU A C 1
ATOM 1081 O O . LEU A 1 139 ? -13.833 -29.881 -3.558 1.00 54.91 139 LEU A O 1
ATOM 1085 N N . PRO A 1 140 ? -12.476 -31.603 -4.099 1.00 56.03 140 PRO A N 1
ATOM 1086 C CA . PRO A 1 140 ? -13.293 -32.602 -3.422 1.00 56.03 140 PRO A CA 1
ATOM 1087 C C . PRO A 1 140 ? -13.234 -32.402 -1.898 1.00 56.03 140 PRO A C 1
ATOM 1089 O O . PRO A 1 140 ? -12.184 -32.047 -1.360 1.00 56.03 140 PRO A O 1
ATOM 1092 N N . PHE A 1 141 ? -14.393 -32.600 -1.257 1.00 58.50 141 PHE A N 1
ATOM 1093 C CA . PHE A 1 141 ? -14.651 -32.456 0.183 1.00 58.50 141 PHE A CA 1
ATOM 1094 C C . PHE A 1 141 ? -13.687 -33.241 1.078 1.00 58.50 141 PHE A C 1
ATOM 1096 O O . PHE A 1 141 ? -13.371 -34.402 0.730 1.00 58.50 141 PHE A O 1
#

Secondary structure (DSSP, 8-state):
-PPPHHHHHTT-SB-HHHHHHHHHHHHHHTT--SHHHHHHHHHHHHS----HHHHHHHHTTSSPPPHHHHHHHHHHHHS-TT-HHHHHHHHHHHB-HHHHHHHHHHHHHHHHHTT-S--------------------PPP-

pLDDT: mean 75.89, std 20.9, range [35.38, 98.44]

InterPro domains:
  IPR001387 Cro/C1-type, helix-turn-helix domain [cd00093] (20-77)
  IPR010982 Lambda repressor-like, DNA-binding domain superfamily [G3DSA:1.10.260.40] (7-90)

Sequence (141 aa):
MPKSEATLRNEMLFDSEMLGMKLRRARRDLGLSTTESASAYIFEKTGYTISSDAVYRIERGKQPPSTPQFFAFCLAYFGRLNRAVEIDSIIDDCACKAWREKDYATVYGEASEQTGGDSEIPDLCVAGAPMRPPVDEPLPF

Organism: NCBI:txid255723

Foldseek 3Di:
DDDPPVVVLLVPFWQLQLLLCVLVVLCVVVVNPALVSVQVQLCVQPVDGDDSVNNVCSSNSNDPDDPVRVVSSCCRRVVDPPPCVVVVVSCVRTGRPVVVVVVCCVVVVVVVVVPPDDDDDDPPPDDDDDPDDDPDDDDDD

Radius of gyration: 20.21 Å; chains: 1; bounding box: 39×54×50 Å